Protein 2NX8 (pdb70)

Sequence (168 aa):
SFLMPYSLEEQTYFMQEALKESEKSLQKAEIPIGCVIVKDGEIIGRGHNAREESNQAIMHAEMMAINEANAHEGNWRLLDTTLFVTIEPCVMCSGAIGLARIPHVIYGASNQKFGGVDSLYQILTDERLNHRVQVERGLLAADCANIMQTFFRQGRERKKIAKHLIKE

Solvent-accessible surface area: 9654 Å² total; per-residue (Å²): 159,110,122,152,75,27,51,117,127,80,20,36,112,10,0,84,13,0,25,109,8,0,86,84,0,33,146,82,47,9,66,0,20,0,0,0,0,0,55,120,35,121,38,12,0,81,0,26,10,2,130,104,102,38,136,82,85,81,19,51,0,6,33,44,0,14,86,78,0,35,79,120,56,68,56,134,108,0,98,116,2,5,0,0,0,0,9,3,1,21,67,66,0,0,22,16,0,1,124,5,93,2,52,11,0,1,3,3,15,60,29,150,161,129,0,0,2,48,43,96,121,93,22,0,66,22,155,224,98,117,12,215,12,32,24,32,129,41,22,44,33,83,73,0,50,87,19,27,128,33,24,106,110,44,22,148,85,95,154,156,106,52,140,108,122,151,142,171

Organism: Streptococcus pyogenes serotype M6 (strain ATCC BAA-946 / MGAS10394) (NCBI:txid286636)

InterPro domains:
  IPR002125 Cytidine and deoxycytidylate deaminase domain [PF00383] (6-105)
  IPR002125 Cytidine and deoxycytidylate deaminase domain [PS51747] (6-133)
  IPR016192 APOBEC/CMP deaminase, zinc-binding [PS00903] (57-94)
  IPR016193 Cytidine deaminase-like [SSF53927] (5-157)
  IPR028883 tRNA-specific adenosine deaminase [MF_00972] (12-153)

Radius of gyration: 16.29 Å; Cα contacts (8 Å, |Δi|>4): 365; chains: 1; bounding box: 29×33×59 Å

Nearest PDB structures (foldseek):
  2nx8-assembly1_A-2  TM=1.005E+00  e=2.203E-36  Streptococcus pyogenes serotype M6
  2b3j-assembly2_D  TM=9.837E-01  e=9.438E-21  Staphylococcus aureus subsp. aureus Mu50
  7cph-assembly1_A  TM=9.833E-01  e=8.863E-21  Bacillus subtilis subsp. subtilis str. 168
  1z3a-assembly1_B  TM=9.558E-01  e=1.093E-19  Escherichia coli
  8e2p-assembly2_D  TM=9.727E-01  e=2.692E-18  Escherichia coli

Secondary structure (DSSP, 8-state):
-----S-HHHHHHHHHHHHHHHHHHHHTTS---EEEEEETTEEEEEEE--HHHHT-TT--HHHHHHHHHHHHHTSS--TTEEEEEEE--BHHHHHHHHHTT--EEEEEE--TTTBTTTTS--GGG-TTTT---EEEE-TTHHHHHHHHHHHHHHHHHHHHHHHHHHH-

CATH classification: 3.40.140.10

B-factor: mean 34.14, std 12.66, range [11.57, 117.04]

Structure (mmCIF, N/CA/C/O backbone):
data_2NX8
#
_entry.id   2NX8
#
_cell.length_a   80.091
_cell.length_b   80.091
_cell.length_c   81.104
_cell.angle_alpha   90.00
_cell.angle_beta   90.00
_cell.angle_gamma   90.00
#
_symmetry.space_group_name_H-M   'P 42 21 2'
#
loop_
_entity.id
_entity.type
_entity.pdbx_description
1 polymer 'TRNA-specific adenosine deaminase'
2 non-polymer 'ZINC ION'
3 non-polymer 'PHOSPHATE ION'
4 water water
#
loop_
_atom_site.group_PDB
_atom_site.id
_atom_site.type_symbol
_atom_site.label_atom_id
_atom_site.label_alt_id
_atom_site.label_comp_id
_atom_site.label_asym_id
_atom_site.label_entity_id
_atom_site.label_seq_id
_atom_site.pdbx_PDB_ins_code
_atom_site.Cartn_x
_atom_site.Cartn_y
_atom_site.Cartn_z
_atom_site.occupancy
_atom_site.B_iso_or_equiv
_atom_site.auth_seq_id
_atom_site.auth_comp_id
_atom_site.auth_asym_id
_atom_site.auth_atom_id
_atom_site.pdbx_PDB_model_num
ATOM 1 N N . SER A 1 6 ? -5.097 19.668 20.312 1.00 52.26 6 SER A N 1
ATOM 2 C CA . SER A 1 6 ? -4.394 18.867 19.265 1.00 51.84 6 SER A CA 1
ATOM 3 C C . SER A 1 6 ? -4.004 19.752 18.081 1.00 50.31 6 SER A C 1
ATOM 4 O O . SER A 1 6 ? -2.830 20.069 17.892 1.00 50.45 6 SER A O 1
ATOM 7 N N . PHE A 1 7 ? -4.996 20.149 17.289 1.00 47.96 7 PHE A N 1
ATOM 8 C CA . PHE A 1 7 ? -4.760 20.999 16.125 1.00 45.94 7 PHE A CA 1
ATOM 9 C C . PHE A 1 7 ? -4.309 22.384 16.585 1.00 43.40 7 PHE A C 1
ATOM 10 O O . PHE A 1 7 ? -5.025 23.058 17.317 1.00 43.41 7 PHE A O 1
ATOM 18 N N . LEU A 1 8 ? -3.128 22.812 16.153 1.00 42.40 8 LEU A N 1
ATOM 19 C CA . LEU A 1 8 ? -2.614 24.117 16.555 1.00 42.32 8 LEU A CA 1
ATOM 20 C C . LEU A 1 8 ? -2.914 25.228 15.554 1.00 41.43 8 LEU A C 1
ATOM 21 O O . LEU A 1 8 ? -3.047 24.986 14.356 1.00 40.64 8 LEU A O 1
ATOM 26 N N . MET A 1 9 ? -3.023 26.451 16.066 1.00 40.51 9 MET A N 1
ATOM 27 C CA . MET A 1 9 ? -3.311 27.621 15.244 1.00 38.47 9 MET A CA 1
ATOM 28 C C . MET A 1 9 ? -2.495 28.814 15.727 1.00 35.96 9 MET A C 1
ATOM 29 O O . MET A 1 9 ? -3.026 29.751 16.317 1.00 36.20 9 MET A O 1
ATOM 34 N N . PRO A 1 10 ? -1.178 28.788 15.484 1.00 33.86 10 PRO A N 1
ATOM 35 C CA . PRO A 1 10 ? -0.308 29.887 15.909 1.00 31.83 10 PRO A CA 1
ATOM 36 C C . PRO A 1 10 ? -0.569 31.190 15.156 1.00 30.91 10 PRO A C 1
ATOM 37 O O . PRO A 1 10 ? -0.224 32.269 15.638 1.00 31.76 10 PRO A O 1
ATOM 41 N N . TYR A 1 11 ? -1.190 31.091 13.983 1.00 29.46 11 TYR A N 1
ATOM 42 C CA . TYR A 1 11 ? -1.446 32.275 13.169 1.00 26.89 11 TYR A CA 1
ATOM 43 C C . TYR A 1 11 ? -2.870 32.385 12.638 1.00 26.84 11 TYR A C 1
ATOM 44 O O . TYR A 1 11 ? -3.511 31.386 12.319 1.00 26.06 11 TYR A O 1
ATOM 53 N N . SER A 1 12 ? -3.361 33.615 12.546 1.00 26.06 12 SER A N 1
ATOM 54 C CA . SER A 1 12 ? -4.698 33.849 12.018 1.00 27.29 12 SER A CA 1
ATOM 55 C C . SER A 1 12 ? -4.655 33.575 10.515 1.00 27.53 12 SER A C 1
ATOM 56 O O . SER A 1 12 ? -3.582 33.350 9.942 1.00 27.15 12 SER A O 1
ATOM 59 N N . LEU A 1 13 ? -5.823 33.595 9.885 1.00 28.34 13 LEU A N 1
ATOM 60 C CA . LEU A 1 13 ? -5.922 33.373 8.452 1.00 27.87 13 LEU A CA 1
ATOM 61 C C . LEU A 1 13 ? -5.242 34.527 7.703 1.00 27.63 13 LEU A C 1
ATOM 62 O O . LEU A 1 13 ? -4.662 34.325 6.632 1.00 27.84 13 LEU A O 1
ATOM 67 N N . GLU A 1 14 ? -5.306 35.732 8.267 1.00 26.19 14 GLU A N 1
ATOM 68 C CA . GLU A 1 14 ? -4.678 36.893 7.641 1.00 26.72 14 GLU A CA 1
ATOM 69 C C . GLU A 1 14 ? -3.161 36.767 7.710 1.00 26.70 14 GLU A C 1
ATOM 70 O O . GLU A 1 14 ? -2.451 37.121 6.774 1.00 25.70 14 GLU A O 1
ATOM 76 N N . GLU A 1 15 ? -2.665 36.291 8.843 1.00 26.80 15 GLU A N 1
ATOM 77 C CA . GLU A 1 15 ? -1.236 36.110 9.008 1.00 26.39 15 GLU A CA 1
ATOM 78 C C . GLU A 1 15 ? -0.771 35.023 8.039 1.00 25.37 15 GLU A C 1
ATOM 79 O O . GLU A 1 15 ? 0.245 35.181 7.360 1.00 24.72 15 GLU A O 1
ATOM 85 N N . GLN A 1 16 ? -1.527 33.931 7.961 1.00 25.30 16 GLN A N 1
ATOM 86 C CA . GLN A 1 16 ? -1.179 32.842 7.055 1.00 25.64 16 GLN A CA 1
ATOM 87 C C . GLN A 1 16 ? -1.169 33.348 5.618 1.00 25.35 16 GLN A C 1
ATOM 88 O O . GLN A 1 16 ? -0.271 33.032 4.845 1.00 24.00 16 GLN A O 1
ATOM 94 N N . THR A 1 17 ? -2.176 34.142 5.269 1.00 24.99 17 THR A N 1
ATOM 95 C CA . THR A 1 17 ? -2.272 34.690 3.927 1.00 22.43 17 THR A CA 1
ATOM 96 C C . THR A 1 17 ? -1.046 35.543 3.628 1.00 22.87 17 THR A C 1
ATOM 97 O O . THR A 1 17 ? -0.487 35.471 2.534 1.00 24.98 17 THR A O 1
ATOM 101 N N . TYR A 1 18 ? -0.622 36.346 4.599 1.00 21.05 18 TYR A N 1
ATOM 102 C CA . TYR A 1 18 ? 0.552 37.190 4.409 1.00 21.83 18 TYR A CA 1
ATOM 103 C C . TYR A 1 18 ? 1.773 36.340 4.050 1.00 23.47 18 TYR A C 1
ATOM 104 O O . TYR A 1 18 ? 2.495 36.639 3.097 1.00 23.06 18 TYR A O 1
ATOM 113 N N . PHE A 1 19 ? 1.993 35.281 4.827 1.00 23.93 19 PHE A N 1
ATOM 114 C CA . PHE A 1 19 ? 3.130 34.390 4.626 1.00 22.63 19 PHE A CA 1
ATOM 115 C C . PHE A 1 19 ? 3.085 33.636 3.296 1.00 22.37 19 PHE A C 1
ATOM 116 O O . PHE A 1 19 ? 4.109 33.477 2.643 1.00 24.07 19 PHE A O 1
ATOM 124 N N . MET A 1 20 ? 1.908 33.168 2.891 1.00 22.82 20 MET A N 1
ATOM 125 C CA . MET A 1 20 ? 1.803 32.467 1.616 1.00 22.06 20 MET A CA 1
ATOM 126 C C . MET A 1 20 ? 2.048 33.453 0.469 1.00 23.58 20 MET A C 1
ATOM 127 O O . MET A 1 20 ? 2.640 33.098 -0.554 1.00 22.94 20 MET A O 1
ATOM 132 N N . GLN A 1 21 ? 1.597 34.693 0.637 1.00 22.94 21 GLN A N 1
ATOM 133 C CA . GLN A 1 21 ? 1.819 35.696 -0.395 1.00 24.20 21 GLN A CA 1
ATOM 134 C C . GLN A 1 21 ? 3.315 35.981 -0.472 1.00 22.98 21 GLN A C 1
ATOM 135 O O . GLN A 1 21 ? 3.839 36.287 -1.539 1.00 23.53 21 GLN A O 1
ATOM 141 N N . GLU A 1 22 ? 3.998 35.884 0.664 1.00 22.78 22 GLU A N 1
ATOM 142 C CA . GLU A 1 22 ? 5.443 36.085 0.683 1.00 24.38 22 GLU A CA 1
ATOM 143 C C . GLU A 1 22 ? 6.087 34.932 -0.089 1.00 23.17 22 GLU A C 1
ATOM 144 O O . GLU A 1 22 ? 7.087 35.123 -0.774 1.00 25.17 22 GLU A O 1
ATOM 150 N N . ALA A 1 23 ? 5.508 33.738 0.020 1.00 22.23 23 ALA A N 1
ATOM 151 C CA . ALA A 1 23 ? 6.035 32.567 -0.685 1.00 21.74 23 ALA A CA 1
ATOM 152 C C . ALA A 1 23 ? 5.740 32.709 -2.176 1.00 23.12 23 ALA A C 1
ATOM 153 O O . ALA A 1 23 ? 6.493 32.214 -3.021 1.00 21.37 23 ALA A O 1
ATOM 155 N N . LEU A 1 24 ? 4.637 33.386 -2.498 1.00 22.09 24 LEU A N 1
ATOM 156 C CA . LEU A 1 24 ? 4.278 33.607 -3.894 1.00 21.38 24 LEU A CA 1
ATOM 157 C C . LEU A 1 24 ? 5.263 34.599 -4.491 1.00 20.68 24 LEU A C 1
ATOM 158 O O . LEU A 1 24 ? 5.601 34.518 -5.674 1.00 21.49 24 LEU A O 1
ATOM 163 N N . LYS A 1 25 ? 5.736 35.532 -3.670 1.00 21.36 25 LYS A N 1
ATOM 164 C CA . LYS A 1 25 ? 6.721 36.500 -4.148 1.00 22.91 25 LYS A CA 1
ATOM 165 C C . LYS A 1 25 ? 8.027 35.753 -4.439 1.00 24.81 25 LYS A C 1
ATOM 166 O O . LYS A 1 25 ? 8.790 36.141 -5.325 1.00 26.97 25 LYS A O 1
ATOM 172 N N . GLU A 1 26 ? 8.293 34.687 -3.688 1.00 24.17 26 GLU A N 1
ATOM 173 C CA . GLU A 1 26 ? 9.499 33.900 -3.930 1.00 25.36 26 GLU A CA 1
ATOM 174 C C . GLU A 1 26 ? 9.277 33.162 -5.239 1.00 25.85 26 GLU A C 1
ATOM 175 O O . GLU A 1 26 ? 10.184 33.008 -6.049 1.00 28.08 26 GLU A O 1
ATOM 181 N N . SER A 1 27 ? 8.041 32.725 -5.431 1.00 26.99 27 SER A N 1
ATOM 182 C CA . SER A 1 27 ? 7.625 32.002 -6.618 1.00 28.53 27 SER A CA 1
ATOM 183 C C . SER A 1 27 ? 7.845 32.857 -7.867 1.00 30.11 27 SER A C 1
ATOM 184 O O . SER A 1 27 ? 8.207 32.343 -8.930 1.00 29.75 27 SER A O 1
ATOM 187 N N . GLU A 1 28 ? 7.633 34.165 -7.732 1.00 32.48 28 GLU A N 1
ATOM 188 C CA . GLU A 1 28 ? 7.814 35.089 -8.848 1.00 33.32 28 GLU A CA 1
ATOM 189 C C . GLU A 1 28 ? 9.280 35.174 -9.268 1.00 33.48 28 GLU A C 1
ATOM 190 O O . GLU A 1 28 ? 9.580 35.421 -10.436 1.00 33.54 28 GLU A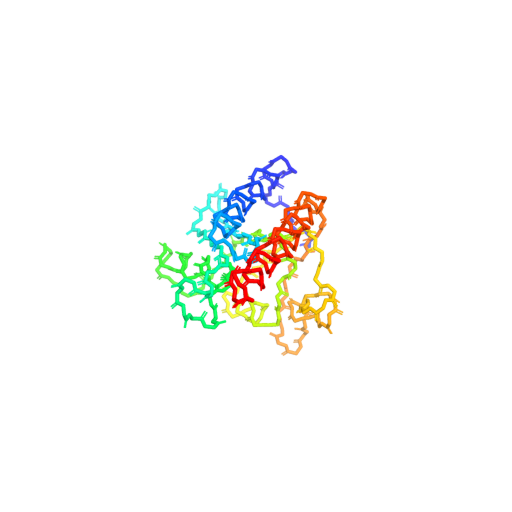 O 1
ATOM 196 N N . LYS A 1 29 ? 10.192 34.979 -8.317 1.00 33.93 29 LYS A N 1
ATOM 197 C CA . LYS A 1 29 ? 11.622 35.030 -8.622 1.00 33.81 29 LYS A CA 1
ATOM 198 C C . LYS A 1 29 ? 11.977 33.906 -9.590 1.00 32.98 29 LYS A C 1
ATOM 199 O O . LYS A 1 29 ? 12.705 34.117 -10.553 1.00 31.49 29 LYS A O 1
ATOM 205 N N . SER A 1 30 ? 11.460 32.710 -9.326 1.00 32.74 30 SER A N 1
ATOM 206 C CA . SER A 1 30 ? 11.717 31.563 -10.190 1.00 33.29 30 SER A CA 1
ATOM 207 C C . SER A 1 30 ? 11.127 31.803 -11.582 1.00 34.10 30 SER A C 1
ATOM 208 O O . SER A 1 30 ? 11.786 31.557 -12.597 1.00 35.00 30 SER A O 1
ATOM 211 N N . LEU A 1 31 ? 9.883 32.276 -11.625 1.00 33.96 31 LEU A N 1
ATOM 212 C CA . LEU A 1 31 ? 9.211 32.550 -12.893 1.00 33.34 31 LEU A CA 1
ATOM 213 C C . LEU A 1 31 ? 10.071 33.459 -13.765 1.00 33.43 31 LEU A C 1
ATOM 214 O O . LEU A 1 31 ? 10.327 33.161 -14.930 1.00 32.68 31 LEU A O 1
ATOM 219 N N . GLN A 1 32 ? 10.511 34.568 -13.182 1.00 35.17 32 GLN A N 1
ATOM 220 C CA . GLN A 1 32 ? 11.332 35.544 -13.882 1.00 38.55 32 GLN A CA 1
ATOM 221 C C . GLN A 1 32 ? 12.610 34.928 -14.431 1.00 41.03 32 GLN A C 1
ATOM 222 O O . GLN A 1 32 ? 13.159 35.408 -15.425 1.00 40.96 32 GLN A O 1
ATOM 228 N N . LYS A 1 33 ? 13.081 33.863 -13.785 1.00 41.36 33 LYS A N 1
ATOM 229 C CA . LYS A 1 33 ? 14.299 33.187 -14.216 1.00 41.72 33 LYS A CA 1
ATOM 230 C C . LYS A 1 33 ? 13.991 31.949 -15.045 1.00 40.66 33 LYS A C 1
ATOM 231 O O . LYS A 1 33 ? 14.848 31.089 -15.241 1.00 40.67 33 LYS A O 1
ATOM 237 N N . ALA A 1 34 ? 12.757 31.871 -15.527 1.00 39.48 34 ALA A N 1
ATOM 238 C CA . ALA A 1 34 ? 12.311 30.762 -16.359 1.00 38.71 34 ALA A CA 1
ATOM 239 C C . ALA A 1 34 ? 12.399 29.401 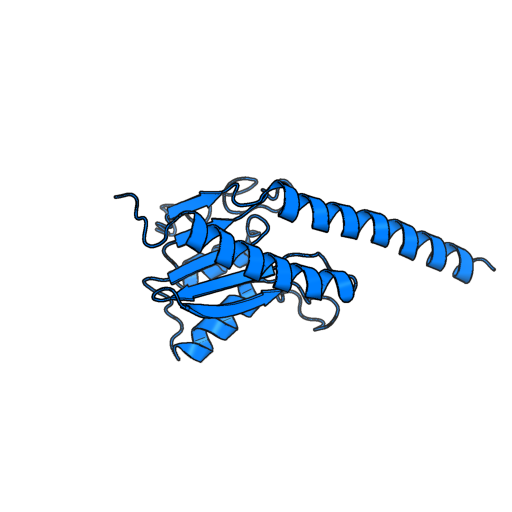-15.674 1.00 37.80 34 ALA A C 1
ATOM 240 O O . ALA A 1 34 ? 12.792 28.413 -16.292 1.00 38.33 34 ALA A O 1
ATOM 242 N N . GLU A 1 35 ? 12.027 29.351 -14.400 1.00 37.46 35 GLU A N 1
ATOM 243 C CA . GLU A 1 35 ? 12.047 28.101 -13.647 1.00 34.71 35 GLU A CA 1
ATOM 244 C C . GLU A 1 35 ? 10.700 27.848 -12.994 1.00 32.48 35 GLU A C 1
ATOM 245 O O . GLU A 1 35 ? 9.900 28.771 -12.842 1.00 30.63 35 GLU A O 1
ATOM 251 N N . ILE A 1 36 ? 10.442 26.595 -12.633 1.00 31.56 36 ILE A N 1
ATOM 252 C CA . ILE A 1 36 ? 9.179 26.226 -12.002 1.00 31.15 36 ILE A CA 1
ATOM 253 C C . ILE A 1 36 ? 8.908 27.253 -10.906 1.00 29.33 36 ILE A C 1
ATOM 254 O O . ILE A 1 36 ? 9.679 27.375 -9.958 1.00 28.46 36 ILE A O 1
ATOM 259 N N . PRO A 1 37 ? 7.812 28.019 -11.038 1.00 26.88 37 PRO A N 1
ATOM 260 C CA . PRO A 1 37 ? 7.451 29.044 -10.061 1.00 25.89 37 PRO A CA 1
ATOM 261 C C . PRO A 1 37 ? 6.851 28.518 -8.756 1.00 25.79 37 PRO A C 1
ATOM 262 O O . PRO A 1 37 ? 5.628 28.517 -8.572 1.00 25.23 37 PRO A O 1
ATOM 266 N N . ILE A 1 38 ? 7.727 28.070 -7.861 1.00 23.21 38 ILE A N 1
ATOM 267 C CA . ILE A 1 38 ? 7.331 27.569 -6.549 1.00 22.09 38 ILE A CA 1
ATOM 268 C C . ILE A 1 38 ? 8.148 28.337 -5.517 1.00 21.52 38 ILE A C 1
ATOM 269 O O . ILE A 1 38 ? 9.359 28.489 -5.666 1.00 22.62 38 ILE A O 1
ATOM 274 N N . GLY A 1 39 ? 7.478 28.840 -4.483 1.00 20.20 39 GLY A N 1
ATOM 275 C CA . GLY A 1 39 ? 8.166 29.595 -3.454 1.00 18.17 39 GLY A CA 1
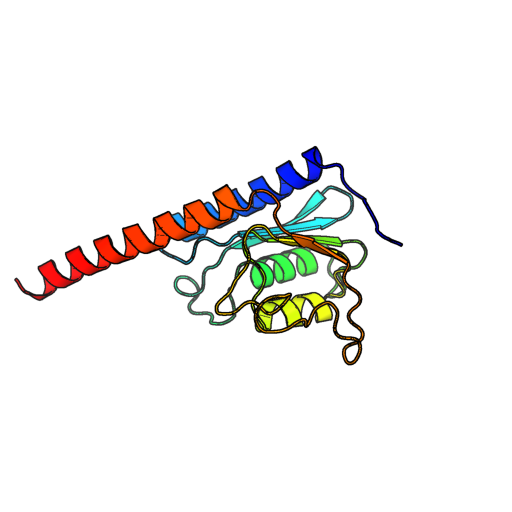ATOM 276 C C . GLY A 1 39 ? 7.904 29.019 -2.077 1.00 17.44 39 GLY A C 1
ATOM 277 O O . GLY A 1 39 ? 6.946 28.265 -1.881 1.00 17.30 39 GLY A O 1
ATOM 278 N N . CYS A 1 40 ? 8.745 29.383 -1.115 1.00 15.84 40 CYS A N 1
ATOM 279 C CA . CYS A 1 40 ? 8.590 28.867 0.238 1.00 16.64 40 CYS A CA 1
ATOM 280 C C . CYS A 1 40 ? 9.094 29.821 1.302 1.00 18.13 40 CYS A C 1
ATOM 281 O O . CYS A 1 40 ? 10.084 30.532 1.100 1.00 17.33 40 CYS A O 1
ATOM 284 N N . VAL A 1 41 ? 8.393 29.867 2.429 1.00 16.75 41 VAL A N 1
ATOM 285 C CA . VAL A 1 41 ? 8.868 30.677 3.540 1.00 18.83 41 VAL A CA 1
ATOM 286 C C . VAL A 1 41 ? 8.686 29.868 4.810 1.00 19.00 41 VAL A C 1
ATOM 287 O O . VAL A 1 41 ? 7.701 29.129 4.964 1.00 19.43 41 VAL A O 1
ATOM 291 N N . ILE A 1 42 ? 9.666 29.980 5.698 1.00 19.85 42 ILE A N 1
ATOM 292 C CA . ILE A 1 42 ? 9.629 29.279 6.973 1.00 21.21 42 ILE A CA 1
ATOM 293 C C . ILE A 1 42 ? 9.497 30.334 8.063 1.00 19.84 42 ILE A C 1
ATOM 294 O O . ILE A 1 42 ? 10.283 31.281 8.129 1.00 20.58 42 ILE A O 1
ATOM 299 N N . VAL A 1 43 ? 8.501 30.157 8.919 1.00 21.93 43 VAL A N 1
ATOM 300 C CA . VAL A 1 43 ? 8.215 31.126 9.969 1.00 22.15 43 VAL A CA 1
ATOM 301 C C . VAL A 1 43 ? 8.434 30.630 11.390 1.00 24.51 43 VAL A C 1
ATOM 302 O O . VAL A 1 43 ? 8.089 29.501 11.729 1.00 25.72 43 VAL A O 1
ATOM 306 N N . LYS A 1 44 ? 9.014 31.497 12.215 1.00 26.77 44 LYS A N 1
ATOM 307 C CA . LYS A 1 44 ? 9.248 31.195 13.618 1.00 27.70 44 LYS A CA 1
ATOM 308 C C . LYS A 1 44 ? 8.820 32.390 14.451 1.00 27.81 44 LYS A C 1
ATOM 309 O O . LYS A 1 44 ? 9.295 33.505 14.239 1.00 27.81 44 LYS A O 1
ATOM 315 N N . ASP A 1 45 ? 7.929 32.146 15.403 1.00 29.01 45 ASP A N 1
ATOM 316 C CA . ASP A 1 45 ? 7.418 33.196 16.276 1.00 32.79 45 ASP A CA 1
ATOM 317 C C . ASP A 1 45 ? 6.865 34.360 15.461 1.00 31.79 45 ASP A C 1
ATOM 318 O O . ASP A 1 45 ? 7.139 35.518 15.765 1.00 31.64 45 ASP A O 1
ATOM 323 N N . GLY A 1 46 ? 6.104 34.049 14.416 1.00 31.36 46 GLY A N 1
ATOM 324 C CA . GLY A 1 46 ? 5.523 35.097 13.597 1.00 30.63 46 GLY A CA 1
ATOM 325 C C . GLY A 1 46 ? 6.495 35.837 12.701 1.00 30.17 46 GLY A C 1
ATOM 326 O O . GLY A 1 46 ? 6.136 36.849 12.099 1.00 30.34 46 GLY A O 1
ATOM 327 N N . GLU A 1 47 ? 7.725 35.346 12.609 1.00 29.32 47 GLU A N 1
ATOM 328 C CA . GLU A 1 47 ? 8.724 35.977 11.757 1.00 30.09 47 GLU A CA 1
ATOM 329 C C . GLU A 1 47 ? 9.332 34.990 10.766 1.00 30.30 47 GLU A C 1
ATOM 330 O O . GLU A 1 47 ? 9.673 33.856 11.119 1.00 29.21 47 GLU A O 1
ATOM 336 N N . ILE A 1 48 ? 9.459 35.426 9.519 1.00 28.49 48 ILE A N 1
ATOM 337 C CA . ILE A 1 48 ? 10.053 34.590 8.491 1.00 27.81 48 ILE A CA 1
ATOM 338 C C . ILE A 1 48 ? 11.555 34.492 8.775 1.00 26.82 48 ILE A C 1
ATOM 339 O O . ILE A 1 48 ? 12.240 35.507 8.899 1.00 25.87 48 ILE A O 1
ATOM 344 N N . ILE A 1 49 ? 12.056 33.265 8.887 1.00 26.96 49 ILE A N 1
ATOM 345 C CA . ILE A 1 49 ? 13.473 33.034 9.159 1.00 24.42 49 ILE A CA 1
ATOM 346 C C . ILE A 1 49 ? 14.163 32.361 7.979 1.00 24.34 49 ILE A C 1
ATOM 347 O O . ILE A 1 49 ? 15.381 32.176 7.980 1.00 23.55 49 ILE A O 1
ATOM 352 N N . GLY A 1 50 ? 13.377 32.004 6.967 1.00 24.73 50 GLY A N 1
ATOM 353 C CA . GLY A 1 50 ? 13.929 31.365 5.790 1.00 22.19 50 GLY A CA 1
ATOM 354 C C . GLY A 1 50 ? 13.052 31.537 4.568 1.00 23.27 50 GLY A C 1
ATOM 355 O O . GLY A 1 50 ? 11.829 31.412 4.647 1.00 24.21 50 GLY A O 1
ATOM 356 N N . ARG A 1 51 ? 13.681 31.825 3.433 1.00 23.19 51 ARG A N 1
ATOM 357 C CA . ARG A 1 51 ? 12.969 32.009 2.171 1.00 23.27 51 ARG A CA 1
ATOM 358 C C . ARG A 1 51 ? 13.624 31.155 1.095 1.00 22.12 51 ARG A C 1
ATOM 359 O O . ARG A 1 51 ? 14.826 30.916 1.128 1.00 22.44 51 ARG A O 1
ATOM 367 N N . GLY A 1 52 ? 12.829 30.706 0.135 1.00 22.70 52 GLY A N 1
ATOM 368 C CA . GLY A 1 52 ? 13.369 29.909 -0.942 1.00 23.65 52 GLY A CA 1
ATOM 369 C C . GLY A 1 52 ? 12.465 29.875 -2.156 1.00 24.22 52 GLY A C 1
ATOM 370 O O . GLY A 1 52 ? 11.264 30.135 -2.064 1.00 25.40 52 GLY A O 1
ATOM 371 N N . HIS A 1 53 ? 13.060 29.566 -3.300 1.00 23.99 53 HIS A N 1
ATOM 372 C CA . HIS A 1 53 ? 12.342 29.448 -4.559 1.00 24.51 53 HIS A CA 1
ATOM 373 C C . HIS A 1 53 ? 13.116 28.432 -5.391 1.00 23.76 53 HIS A C 1
ATOM 374 O O . HIS A 1 53 ? 14.299 28.219 -5.152 1.00 23.81 53 HIS A O 1
ATOM 381 N N . ASN A 1 54 ? 12.456 27.788 -6.346 1.00 24.47 54 ASN A N 1
ATOM 382 C CA . ASN A 1 54 ? 13.140 26.812 -7.182 1.00 27.23 54 ASN A CA 1
ATOM 383 C C . ASN A 1 54 ? 14.209 27.504 -8.022 1.00 27.71 54 ASN A C 1
ATOM 384 O O . ASN A 1 54 ? 13.938 28.528 -8.661 1.00 28.75 54 ASN A O 1
ATOM 389 N N . ALA A 1 55 ? 15.419 26.948 -8.017 1.00 26.71 55 ALA A N 1
ATOM 390 C CA . ALA A 1 55 ? 16.534 27.513 -8.773 1.00 27.24 55 ALA A CA 1
ATOM 391 C C . ALA A 1 55 ? 17.495 26.436 -9.268 1.00 28.79 55 ALA A C 1
ATOM 392 O O . ALA A 1 55 ? 18.706 26.638 -9.288 1.00 28.78 55 ALA A O 1
ATOM 394 N N . ARG A 1 56 ? 16.937 25.301 -9.668 1.00 30.45 56 ARG A N 1
ATOM 395 C CA . ARG A 1 56 ? 17.700 24.165 -10.175 1.00 33.92 56 ARG A CA 1
ATOM 396 C C . ARG A 1 56 ? 18.583 24.528 -11.369 1.00 34.85 56 ARG A C 1
ATOM 397 O O . ARG A 1 56 ? 19.782 24.239 -11.376 1.00 34.44 56 ARG A O 1
ATOM 405 N N . GLU A 1 57 ? 17.988 25.153 -12.382 1.00 34.44 57 GLU A N 1
ATOM 406 C CA . GLU A 1 57 ? 18.731 25.527 -13.579 1.00 35.38 57 GLU A CA 1
ATOM 407 C C . GLU A 1 57 ? 19.804 26.564 -13.306 1.00 35.17 57 GLU A C 1
ATOM 408 O O . GLU A 1 57 ? 20.930 26.442 -13.782 1.00 35.04 57 GLU A O 1
ATOM 414 N N . GLU A 1 58 ? 19.463 27.587 -12.536 1.00 35.02 58 GLU A N 1
ATOM 415 C CA . GLU A 1 58 ? 20.429 28.631 -12.228 1.00 35.04 58 GLU A CA 1
ATOM 416 C C . GLU A 1 58 ? 21.590 28.127 -11.373 1.00 33.07 58 GLU A C 1
ATOM 417 O O . GLU A 1 58 ? 22.743 28.475 -11.618 1.00 32.28 58 GLU A O 1
ATOM 423 N N . SER A 1 59 ? 21.279 27.310 -10.371 1.00 31.73 59 SER A N 1
ATOM 424 C CA . SER A 1 59 ? 22.300 26.802 -9.461 1.00 31.04 59 SER A CA 1
ATOM 425 C C . SER A 1 59 ? 22.976 25.528 -9.936 1.00 30.90 59 SER A C 1
ATOM 426 O O . SER A 1 59 ? 24.025 25.153 -9.415 1.00 32.62 59 SER A O 1
ATOM 429 N N . ASN A 1 60 ? 22.379 24.865 -10.919 1.00 31.29 60 ASN A N 1
ATOM 430 C CA . ASN A 1 60 ? 22.919 23.612 -11.432 1.00 32.57 60 ASN A CA 1
ATOM 431 C C . ASN A 1 60 ? 22.893 22.560 -10.323 1.00 32.30 60 ASN A C 1
ATOM 432 O O . ASN A 1 60 ? 23.618 21.568 -10.384 1.00 32.80 60 ASN A O 1
ATOM 437 N N . GLN A 1 61 ? 22.051 22.793 -9.317 1.00 30.56 61 GLN A N 1
ATOM 438 C CA . GLN A 1 61 ? 21.888 21.888 -8.179 1.00 27.84 61 GLN A CA 1
ATOM 439 C C . GLN A 1 61 ? 20.535 21.182 -8.250 1.00 27.80 61 GLN A C 1
ATOM 440 O O . GLN A 1 61 ? 19.485 21.827 -8.265 1.00 26.11 61 GLN A O 1
ATOM 446 N N . ALA A 1 62 ? 20.569 19.853 -8.282 1.00 26.29 62 ALA A N 1
ATOM 447 C CA . ALA A 1 62 ? 19.358 19.042 -8.368 1.00 25.97 62 ALA A CA 1
ATOM 448 C C . ALA A 1 62 ? 18.432 19.130 -7.156 1.00 26.60 62 ALA A C 1
ATOM 449 O O . ALA A 1 62 ? 17.235 18.876 -7.275 1.00 28.40 62 ALA A O 1
ATOM 451 N N . ILE A 1 63 ? 18.976 19.483 -5.996 1.00 24.93 63 ILE A N 1
ATOM 452 C CA . ILE A 1 63 ? 18.175 19.569 -4.770 1.00 24.99 63 ILE A CA 1
ATOM 453 C C . ILE A 1 63 ? 17.661 20.974 -4.493 1.00 25.06 63 ILE A C 1
ATOM 454 O O . ILE A 1 63 ? 16.982 21.192 -3.488 1.00 24.41 63 ILE A O 1
ATOM 459 N N . MET A 1 64 ? 17.974 21.915 -5.380 1.00 24.39 64 MET A N 1
ATOM 460 C CA . MET A 1 64 ? 17.593 23.303 -5.165 1.00 26.05 64 MET A CA 1
ATOM 461 C C . MET A 1 64 ? 16.133 23.680 -5.383 1.00 25.14 64 MET A C 1
ATOM 462 O O . MET A 1 64 ? 15.812 24.554 -6.202 1.00 23.77 64 MET A O 1
ATOM 467 N N . HIS A 1 65 ? 15.251 23.009 -4.648 1.00 22.58 65 HIS A N 1
ATOM 468 C CA . HIS A 1 65 ? 13.831 23.314 -4.699 1.00 20.80 65 HIS A CA 1
ATOM 469 C C . HIS A 1 65 ? 13.614 24.396 -3.659 1.00 20.35 65 HIS A C 1
ATOM 470 O O . HIS A 1 65 ? 14.465 24.602 -2.788 1.00 20.53 65 HIS A O 1
ATOM 477 N N . ALA A 1 66 ? 12.479 25.087 -3.746 1.00 20.58 66 ALA A N 1
ATOM 478 C CA . ALA A 1 66 ? 12.161 26.164 -2.814 1.00 19.52 66 ALA A CA 1
ATOM 479 C C . ALA A 1 66 ? 12.281 25.766 -1.340 1.00 18.17 66 ALA A C 1
ATOM 480 O O . ALA A 1 66 ? 12.904 26.477 -0.556 1.00 18.67 66 ALA A O 1
ATOM 482 N N . GLU A 1 67 ? 11.680 24.640 -0.967 1.00 17.67 67 GLU A N 1
ATOM 483 C CA . GLU A 1 67 ? 11.713 24.185 0.424 1.00 20.14 67 GLU A CA 1
ATOM 484 C C . GLU A 1 67 ? 13.121 23.943 0.955 1.00 20.70 67 GLU A C 1
ATOM 485 O O . GLU A 1 67 ? 13.417 24.268 2.108 1.00 20.82 67 GLU A O 1
ATOM 491 N N . MET A 1 68 ? 13.981 23.366 0.114 1.00 20.82 68 MET A N 1
ATOM 492 C CA . MET A 1 68 ? 15.365 23.069 0.493 1.00 21.52 68 MET A CA 1
ATOM 493 C C . MET A 1 68 ? 16.138 24.356 0.745 1.00 21.86 68 MET A C 1
ATOM 494 O O . MET A 1 68 ? 16.907 24.455 1.704 1.00 22.99 68 MET A O 1
ATOM 499 N N . MET A 1 69 ? 15.926 25.343 -0.120 1.00 23.76 69 MET A N 1
ATOM 500 C CA . MET A 1 69 ? 16.596 26.635 0.018 1.00 23.83 69 MET A CA 1
ATOM 501 C C . MET A 1 69 ? 16.128 27.327 1.302 1.00 23.72 69 MET A C 1
ATOM 502 O O . MET A 1 69 ? 16.924 27.915 2.039 1.00 22.53 69 MET A O 1
ATOM 507 N N . ALA A 1 70 ? 14.828 27.245 1.569 1.00 23.05 70 ALA A N 1
ATOM 508 C CA . ALA A 1 70 ? 14.250 27.866 2.763 1.00 21.45 70 ALA A CA 1
ATOM 509 C C . ALA A 1 70 ? 14.761 27.192 4.030 1.00 20.97 70 ALA A C 1
ATOM 510 O O . ALA A 1 70 ? 15.062 27.855 5.025 1.00 20.21 70 ALA A O 1
ATOM 512 N N . ILE A 1 71 ? 14.851 25.868 3.995 1.00 22.50 71 ILE A N 1
ATOM 513 C CA . ILE A 1 71 ? 15.335 25.127 5.153 1.00 22.87 71 ILE A CA 1
ATOM 514 C C . ILE A 1 71 ? 16.779 25.496 5.464 1.00 24.01 71 ILE A C 1
ATOM 515 O O . ILE A 1 71 ? 17.123 25.732 6.624 1.00 26.17 71 ILE A O 1
ATOM 520 N N . ASN A 1 72 ? 17.619 25.574 4.437 1.00 25.65 72 ASN A N 1
ATOM 521 C CA . ASN A 1 72 ? 19.012 25.955 4.649 1.00 26.48 72 ASN A CA 1
ATOM 522 C C . ASN A 1 72 ? 19.070 27.338 5.282 1.00 27.26 72 ASN A C 1
ATOM 523 O O . ASN A 1 72 ? 19.841 27.579 6.213 1.00 27.40 72 ASN A O 1
ATOM 528 N N . GLU A 1 73 ? 18.248 28.250 4.779 1.00 26.68 73 GLU A N 1
ATOM 529 C CA . GLU A 1 73 ? 18.236 29.603 5.312 1.00 27.19 73 GLU A CA 1
ATOM 530 C C . GLU A 1 73 ? 17.753 29.618 6.765 1.00 25.59 73 GLU A C 1
ATOM 531 O O . GLU A 1 73 ? 18.342 30.281 7.617 1.00 25.08 73 GLU A O 1
ATOM 537 N N . ALA A 1 74 ? 16.693 28.872 7.052 1.00 24.12 74 ALA A N 1
ATOM 538 C CA . ALA A 1 74 ? 16.159 28.807 8.406 1.00 23.96 74 ALA A CA 1
ATOM 539 C C . ALA A 1 74 ? 17.176 28.192 9.372 1.00 24.89 74 ALA A C 1
ATOM 540 O O . ALA A 1 74 ? 17.311 28.642 10.512 1.00 23.61 74 ALA A O 1
ATOM 542 N N . ASN A 1 75 ? 17.886 27.157 8.926 1.00 26.00 75 ASN A N 1
ATOM 543 C CA . ASN A 1 75 ? 18.886 26.526 9.785 1.00 25.72 75 ASN A CA 1
ATOM 544 C C . ASN A 1 75 ? 19.993 27.525 10.086 1.00 25.76 75 ASN A C 1
ATOM 545 O O . ASN A 1 75 ? 20.444 27.643 11.222 1.00 29.09 75 ASN A O 1
ATOM 550 N N . ALA A 1 76 ? 20.438 28.237 9.060 1.00 25.81 76 ALA A N 1
ATOM 551 C CA . ALA A 1 76 ? 21.493 29.219 9.235 1.00 27.57 76 ALA A CA 1
ATOM 552 C C . ALA A 1 76 ? 21.040 30.280 10.240 1.00 30.02 76 ALA A C 1
ATOM 553 O O . ALA A 1 76 ? 21.756 30.600 11.185 1.00 30.85 76 ALA A O 1
ATOM 555 N N . HIS A 1 77 ? 19.838 30.812 10.039 1.00 31.69 77 HIS A N 1
ATOM 556 C CA . HIS A 1 77 ? 19.298 31.833 10.929 1.00 32.14 77 HIS A CA 1
ATOM 557 C C . HIS A 1 77 ? 19.324 31.375 12.382 1.00 32.61 77 HIS A C 1
ATOM 558 O O . HIS A 1 77 ? 19.793 32.095 13.263 1.00 34.70 77 HIS A O 1
ATOM 565 N N . GLU A 1 78 ? 18.814 30.172 12.624 1.00 32.51 78 GLU A N 1
ATOM 566 C CA . GLU A 1 78 ? 18.754 29.601 13.966 1.00 32.14 78 GLU A CA 1
ATOM 567 C C . GLU A 1 78 ? 20.068 28.968 14.413 1.00 31.90 78 GLU A C 1
ATOM 568 O O . GLU A 1 78 ? 20.244 28.675 15.593 1.00 30.62 78 GLU A O 1
ATOM 574 N N . GLY A 1 79 ? 20.982 28.753 13.471 1.00 32.06 79 GLY A N 1
ATOM 575 C CA . GLY A 1 79 ? 22.246 28.122 13.810 1.00 32.78 79 GLY A CA 1
ATOM 576 C C . GLY A 1 79 ? 21.957 26.776 14.450 1.00 33.08 79 GLY A C 1
ATOM 577 O O . GLY A 1 79 ? 22.572 26.397 15.443 1.00 33.62 79 GLY A O 1
ATOM 578 N N . ASN A 1 80 ? 21.011 26.049 13.868 1.00 33.41 80 ASN A N 1
ATOM 579 C CA . ASN A 1 80 ? 20.604 24.752 14.394 1.00 33.64 80 ASN A CA 1
ATOM 580 C C . ASN A 1 80 ? 19.858 23.995 13.299 1.00 33.38 80 ASN A C 1
ATOM 581 O O . ASN A 1 80 ? 19.044 24.580 12.584 1.00 33.52 80 ASN A O 1
ATOM 586 N N . TRP A 1 81 ? 20.132 22.701 13.161 1.00 31.64 81 TRP A N 1
ATOM 587 C CA . TRP A 1 81 ? 19.457 21.911 12.139 1.00 31.42 81 TRP A CA 1
ATOM 588 C C . TRP A 1 81 ? 18.020 21.642 12.551 1.00 30.48 81 TRP A C 1
ATOM 589 O O . TRP A 1 81 ? 17.196 21.263 11.726 1.00 31.64 81 TRP A O 1
ATOM 600 N N . ARG A 1 82 ? 17.725 21.829 13.832 1.00 30.80 82 ARG A N 1
ATOM 601 C CA . ARG A 1 82 ? 16.380 21.604 14.343 1.00 32.18 82 ARG A CA 1
ATOM 602 C C . ARG A 1 82 ? 15.548 22.861 14.119 1.00 31.59 82 ARG A C 1
ATOM 603 O O . ARG A 1 82 ? 15.982 23.967 14.443 1.00 31.74 82 ARG A O 1
ATOM 611 N N . LEU A 1 83 ? 14.357 22.684 13.559 1.00 31.29 83 LEU A N 1
ATOM 612 C CA . LEU A 1 83 ? 13.457 23.799 13.286 1.00 29.19 83 LEU A CA 1
ATOM 613 C C . LEU A 1 83 ? 12.126 23.570 13.997 1.00 29.32 83 LEU A C 1
ATOM 614 O O . LEU A 1 83 ? 11.074 23.532 13.370 1.00 29.91 83 LEU A O 1
ATOM 619 N N . LEU A 1 84 ? 12.188 23.415 15.315 1.00 28.99 84 LEU A N 1
ATOM 620 C CA . LEU A 1 84 ? 10.999 23.185 16.131 1.00 29.10 84 LEU A CA 1
ATOM 621 C C . LEU A 1 84 ? 10.152 24.461 16.222 1.00 27.87 84 LEU A C 1
ATOM 622 O O . LEU A 1 84 ? 10.664 25.561 16.030 1.00 26.07 84 LEU A O 1
ATOM 627 N N . ASP A 1 85 ? 8.861 24.308 16.506 1.00 29.08 85 ASP A N 1
ATOM 628 C CA . ASP A 1 85 ? 7.950 25.451 16.636 1.00 33.01 85 ASP A CA 1
ATOM 629 C C . ASP A 1 85 ? 7.998 26.363 15.422 1.00 34.29 85 ASP A C 1
ATOM 630 O O . ASP A 1 85 ? 7.924 27.591 15.539 1.00 37.64 85 ASP A O 1
ATOM 635 N N . THR A 1 86 ? 8.115 25.754 14.254 1.00 33.73 86 THR A N 1
ATOM 636 C CA . THR A 1 86 ? 8.200 26.491 13.010 1.00 31.35 86 THR A CA 1
ATOM 637 C C . THR A 1 86 ? 7.043 26.125 12.089 1.00 28.19 86 THR A C 1
ATOM 638 O O . THR A 1 86 ? 6.451 25.060 12.221 1.00 28.77 86 THR A O 1
ATOM 642 N N . THR A 1 87 ? 6.697 27.028 11.181 1.00 26.56 87 THR A N 1
ATOM 643 C CA . THR A 1 87 ? 5.640 26.756 10.212 1.00 24.44 87 THR A CA 1
ATOM 644 C C . THR A 1 87 ? 6.207 27.021 8.828 1.00 22.36 87 THR A C 1
ATOM 645 O O . THR A 1 87 ? 6.792 28.081 8.573 1.00 20.29 87 THR A O 1
ATOM 649 N N . LEU A 1 88 ? 6.045 26.049 7.941 1.00 20.51 88 LEU A N 1
ATOM 650 C CA . LEU A 1 88 ? 6.540 26.185 6.584 1.00 20.84 88 LEU A CA 1
ATOM 651 C C . LEU A 1 88 ? 5.398 26.414 5.602 1.00 19.27 88 LEU A C 1
ATOM 652 O O . LEU A 1 88 ? 4.428 25.643 5.568 1.00 20.40 88 LEU A O 1
ATOM 657 N N . PHE A 1 89 ? 5.507 27.486 4.825 1.00 17.61 89 PHE A N 1
ATOM 658 C CA . PHE A 1 89 ? 4.504 27.802 3.808 1.00 17.76 89 PHE A CA 1
ATOM 659 C C . PHE A 1 89 ? 5.149 27.582 2.440 1.00 16.62 89 PHE A C 1
ATOM 660 O O . PHE A 1 89 ? 6.227 28.106 2.163 1.00 15.56 89 PHE A O 1
ATOM 668 N N . VAL A 1 90 ? 4.502 26.791 1.595 1.00 15.51 90 VAL A N 1
ATOM 669 C CA . VAL A 1 90 ? 5.028 26.526 0.262 1.00 16.28 90 VAL A CA 1
ATOM 670 C C . VAL A 1 90 ? 3.861 26.544 -0.724 1.00 18.22 90 VAL A C 1
ATOM 671 O O . VAL A 1 90 ? 2.812 25.946 -0.471 1.00 18.96 90 VAL A O 1
ATOM 675 N N . THR A 1 91 ? 4.048 27.229 -1.849 1.00 20.71 91 THR A N 1
ATOM 676 C CA . THR A 1 91 ? 2.989 27.373 -2.850 1.00 20.70 91 THR A CA 1
ATOM 677 C C . THR A 1 91 ? 2.452 26.077 -3.443 1.00 22.74 91 THR A C 1
ATOM 678 O O . THR A 1 91 ? 1.281 26.004 -3.816 1.00 23.08 91 THR A O 1
ATOM 682 N N . IL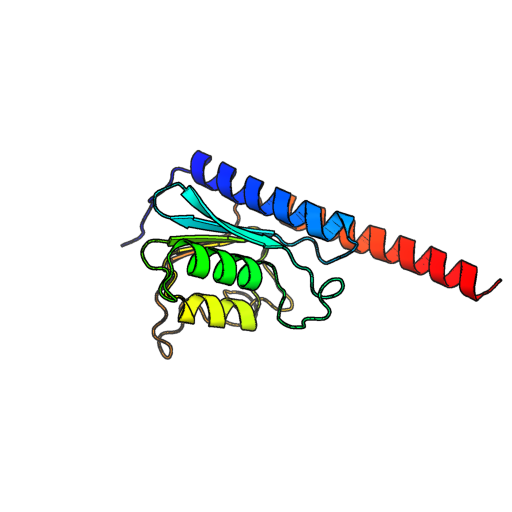E A 1 92 ? 3.301 25.059 -3.539 1.00 22.98 92 ILE A N 1
ATOM 683 C CA . ILE A 1 92 ? 2.882 23.771 -4.082 1.00 24.25 92 ILE A CA 1
ATOM 684 C C . ILE A 1 92 ? 3.265 22.653 -3.119 1.00 24.17 92 ILE A C 1
ATOM 685 O O . ILE A 1 92 ? 4.295 22.735 -2.450 1.00 24.31 92 ILE A O 1
ATOM 690 N N . GLU A 1 93 ? 2.426 21.621 -3.050 1.00 22.48 93 GLU A N 1
ATOM 691 C CA . GLU A 1 93 ? 2.668 20.465 -2.191 1.00 23.57 93 GLU A CA 1
ATOM 692 C C . GLU A 1 93 ? 4.095 19.939 -2.407 1.00 24.96 93 GLU A C 1
ATOM 693 O O . GLU A 1 93 ? 4.478 19.626 -3.534 1.00 25.27 93 GLU A O 1
ATOM 699 N N . PRO A 1 94 ? 4.894 19.833 -1.329 1.00 23.67 94 PRO A N 1
ATOM 700 C CA . PRO A 1 94 ? 6.276 19.342 -1.436 1.00 24.45 94 PRO A CA 1
ATOM 701 C C . PRO A 1 94 ? 6.427 17.958 -2.067 1.00 24.80 94 PRO A C 1
ATOM 702 O O . PRO A 1 94 ? 5.612 17.054 -1.847 1.00 24.25 94 PRO A O 1
ATOM 706 N N . CYS A 1 95 ? 7.487 17.802 -2.853 1.00 24.18 95 CYS A N 1
ATOM 707 C CA . CYS A 1 95 ? 7.774 16.531 -3.495 1.00 23.80 95 CYS A CA 1
ATOM 708 C C . CYS A 1 95 ? 8.327 15.584 -2.423 1.00 23.95 95 CYS A C 1
ATOM 709 O O . CYS A 1 95 ? 8.384 15.927 -1.237 1.00 23.51 95 CYS A O 1
ATOM 712 N N . VAL A 1 96 ? 8.734 14.396 -2.844 1.00 23.26 96 VAL A N 1
ATOM 713 C CA . VAL A 1 96 ? 9.276 13.402 -1.923 1.00 21.28 96 VAL A CA 1
ATOM 714 C C . VAL A 1 96 ? 10.557 13.870 -1.226 1.00 20.79 96 VAL A C 1
ATOM 715 O O . VAL A 1 96 ? 10.714 13.694 -0.019 1.00 20.01 96 VAL A O 1
ATOM 719 N N . MET A 1 97 ? 11.472 14.469 -1.978 1.00 20.98 97 MET A N 1
ATOM 720 C CA . MET A 1 97 ? 12.718 14.943 -1.386 1.00 21.73 97 MET A CA 1
ATOM 721 C C . MET A 1 97 ? 12.485 16.005 -0.310 1.00 22.09 97 MET A C 1
ATOM 722 O O . MET A 1 97 ? 13.017 15.916 0.798 1.00 23.36 97 MET A O 1
ATOM 727 N N . CYS A 1 98 ? 11.688 17.015 -0.640 1.00 22.68 98 CYS A N 1
ATOM 728 C CA . CYS A 1 98 ? 11.426 18.091 0.300 1.00 21.28 98 CYS A CA 1
ATOM 729 C C . CYS A 1 98 ? 10.637 17.619 1.513 1.00 20.39 98 CYS A C 1
ATOM 730 O O . CYS A 1 98 ? 10.894 18.062 2.638 1.00 19.74 98 CYS A O 1
ATOM 733 N N . SER A 1 99 ? 9.689 16.713 1.297 1.00 20.85 99 SER A N 1
ATOM 734 C CA . SER A 1 99 ? 8.908 16.176 2.405 1.00 21.96 99 SER A CA 1
ATOM 735 C C . SER A 1 99 ? 9.871 15.501 3.380 1.00 22.82 99 SER A C 1
ATOM 736 O O . SER A 1 99 ? 9.806 15.715 4.594 1.00 23.47 99 SER A O 1
ATOM 739 N N . GLY A 1 100 ? 10.769 14.682 2.839 1.00 23.18 100 GLY A N 1
ATOM 740 C CA . GLY A 1 100 ? 11.736 14.002 3.680 1.00 20.87 100 GLY A CA 1
ATOM 741 C C . GLY A 1 100 ? 12.576 15.005 4.447 1.00 20.63 100 GLY A C 1
ATOM 742 O O . GLY A 1 100 ? 12.867 14.816 5.628 1.00 21.61 100 GLY A O 1
ATOM 743 N N . ALA A 1 101 ? 12.969 16.080 3.770 1.00 21.28 101 ALA A N 1
ATOM 744 C CA . ALA A 1 101 ? 13.782 17.123 4.382 1.00 21.08 101 ALA A CA 1
ATOM 745 C C . ALA A 1 101 ? 13.003 17.809 5.507 1.00 23.05 101 ALA A C 1
ATOM 746 O O . ALA A 1 101 ? 13.540 18.066 6.579 1.00 22.37 101 ALA A O 1
ATOM 748 N N . ILE A 1 102 ? 11.733 18.102 5.249 1.00 23.15 102 ILE A N 1
ATOM 749 C CA . ILE A 1 102 ? 10.868 18.744 6.231 1.00 23.23 102 ILE A CA 1
ATOM 750 C C . ILE A 1 102 ? 10.785 17.880 7.499 1.00 24.83 102 ILE A C 1
ATOM 751 O O . ILE A 1 102 ? 10.779 18.392 8.622 1.00 21.62 102 ILE A O 1
ATOM 756 N N . GLY A 1 103 ? 10.728 16.566 7.312 1.00 24.34 103 GLY A N 1
ATOM 757 C CA . GLY A 1 103 ? 10.672 15.672 8.454 1.00 24.30 103 GLY A CA 1
ATOM 758 C C . GLY A 1 103 ? 11.977 15.685 9.237 1.00 24.07 103 GLY A C 1
ATOM 759 O O . GLY A 1 103 ? 11.981 15.657 10.466 1.00 24.74 103 GLY A O 1
ATOM 760 N N . LEU A 1 104 ? 13.094 15.733 8.522 1.00 23.63 104 LEU A N 1
ATOM 761 C CA . LEU A 1 104 ? 14.407 15.744 9.159 1.00 23.58 104 LEU A CA 1
ATOM 762 C C . LEU A 1 104 ? 14.668 17.036 9.937 1.00 25.00 104 LEU A C 1
ATOM 763 O O . LEU A 1 104 ? 15.429 17.039 10.911 1.00 23.31 104 LEU A O 1
ATOM 768 N N . ALA A 1 105 ? 14.042 18.129 9.502 1.00 23.14 105 ALA A N 1
ATOM 769 C CA . ALA A 1 105 ? 14.205 19.431 10.153 1.00 24.65 105 ALA A CA 1
ATOM 770 C C . ALA A 1 105 ? 13.318 19.551 11.387 1.00 24.84 105 ALA A C 1
ATOM 771 O O . ALA A 1 105 ? 13.429 20.507 12.160 1.00 26.16 105 ALA A O 1
ATOM 773 N N . ARG A 1 106 ? 12.437 18.574 11.557 1.00 23.10 106 ARG A N 1
ATOM 774 C CA . ARG A 1 106 ? 11.521 18.544 12.682 1.00 25.97 106 ARG A CA 1
ATOM 775 C C . ARG A 1 106 ? 10.499 19.679 12.643 1.00 24.69 106 ARG A C 1
ATOM 776 O O . ARG A 1 106 ? 10.014 20.121 13.681 1.00 23.81 106 ARG A O 1
ATOM 784 N N . ILE A 1 107 ? 10.174 20.140 11.436 1.00 24.11 107 ILE A N 1
ATOM 785 C CA . ILE A 1 107 ? 9.182 21.197 11.264 1.00 22.38 107 ILE A CA 1
ATOM 786 C C . ILE A 1 107 ? 7.826 20.557 11.561 1.00 22.44 107 ILE A C 1
ATOM 787 O O . ILE A 1 107 ? 7.398 19.634 10.871 1.00 24.01 107 ILE A O 1
ATOM 792 N N . PRO A 1 108 ? 7.129 21.052 12.590 1.00 23.71 108 PRO A N 1
ATOM 793 C CA . PRO A 1 108 ? 5.822 20.544 13.021 1.00 23.56 108 PRO A CA 1
ATOM 794 C C . PRO A 1 108 ? 4.596 21.021 12.262 1.00 24.61 108 PRO A C 1
ATOM 795 O O . PRO A 1 108 ? 3.516 20.436 12.394 1.00 25.71 108 PRO A O 1
ATOM 799 N N . HIS A 1 109 ? 4.757 22.065 11.456 1.00 23.92 109 HIS A N 1
ATOM 800 C CA . HIS A 1 109 ? 3.613 22.642 10.764 1.00 23.00 109 HIS A CA 1
ATOM 801 C C . HIS A 1 109 ? 3.908 23.031 9.313 1.00 21.20 109 HIS A C 1
ATOM 802 O O . HIS A 1 109 ? 4.811 23.821 9.043 1.00 20.86 109 HIS A O 1
ATOM 809 N N . VAL A 1 110 ? 3.139 22.476 8.384 1.00 20.44 110 VAL A N 1
ATOM 810 C CA . VAL A 1 110 ? 3.325 22.787 6.972 1.00 23.73 110 VAL A CA 1
ATOM 811 C C . VAL A 1 110 ? 2.011 23.178 6.302 1.00 23.05 110 VAL A C 1
ATOM 812 O O . VAL A 1 110 ? 0.994 22.502 6.447 1.00 24.01 110 VAL A O 1
ATOM 816 N N . ILE A 1 111 ? 2.045 24.278 5.563 1.00 23.22 111 ILE A N 1
ATOM 817 C CA . ILE A 1 111 ? 0.868 24.752 4.855 1.00 22.80 111 ILE A CA 1
ATOM 818 C C . ILE A 1 111 ? 1.226 24.961 3.389 1.00 21.99 111 ILE A C 1
ATOM 819 O O . ILE A 1 111 ? 2.143 25.716 3.077 1.00 21.75 111 ILE A O 1
ATOM 824 N N . TYR A 1 112 ? 0.537 24.270 2.486 1.00 22.18 112 TYR A N 1
ATOM 825 C CA . TYR A 1 112 ? 0.822 24.466 1.070 1.00 23.85 112 TYR A CA 1
ATOM 826 C C . TYR A 1 112 ? -0.427 24.895 0.315 1.00 24.23 112 TYR A C 1
ATOM 827 O O . TYR A 1 112 ? -1.551 24.650 0.763 1.00 23.67 112 TYR A O 1
ATOM 836 N N . GLY A 1 113 ? -0.217 25.552 -0.822 1.00 24.71 113 GLY A N 1
ATOM 837 C CA . GLY A 1 113 ? -1.322 26.028 -1.634 1.00 25.21 113 GLY A CA 1
ATOM 838 C C . GLY A 1 113 ? -1.971 24.959 -2.488 1.00 26.40 113 GLY A C 1
ATOM 839 O O . GLY A 1 113 ? -2.910 24.290 -2.053 1.00 28.50 113 GLY A O 1
ATOM 840 N N . ALA A 1 114 ? -1.474 24.796 -3.708 1.00 26.97 114 ALA A N 1
ATOM 841 C CA . ALA A 1 114 ? -2.021 23.806 -4.630 1.00 28.92 114 ALA A CA 1
ATOM 842 C C . ALA A 1 114 ? -1.318 22.462 -4.480 1.00 30.21 114 ALA A C 1
ATOM 843 O O . ALA A 1 114 ? -0.137 22.404 -4.139 1.00 30.14 114 ALA A O 1
ATOM 845 N N . SER A 1 115 ? -2.044 21.380 -4.744 1.00 31.15 115 SER A N 1
ATOM 846 C CA . SER A 1 115 ? -1.479 20.044 -4.632 1.00 32.26 115 SER A CA 1
ATOM 847 C C . SER A 1 115 ? -0.576 19.716 -5.819 1.00 33.24 115 SER A C 1
ATOM 848 O O . SER A 1 115 ? -0.645 20.357 -6.872 1.00 32.79 115 SER A O 1
ATOM 851 N N . ASN A 1 116 ? 0.276 18.714 -5.635 1.00 33.26 116 ASN A N 1
ATOM 852 C CA . ASN A 1 116 ? 1.196 18.268 -6.675 1.00 33.74 116 ASN A CA 1
ATOM 853 C C . ASN A 1 116 ? 0.814 16.827 -6.999 1.00 34.58 116 ASN A C 1
ATOM 854 O O . ASN A 1 116 ? 1.314 15.883 -6.393 1.00 33.91 116 ASN A O 1
ATOM 859 N N . GLN A 1 117 ? -0.091 16.676 -7.957 1.00 36.32 117 GLN A N 1
ATOM 860 C CA . GLN A 1 117 ? -0.593 15.369 -8.365 1.00 38.99 117 GLN A CA 1
ATOM 861 C C . GLN A 1 117 ? 0.441 14.460 -9.034 1.00 39.32 117 GLN A C 1
ATOM 862 O O . GLN A 1 117 ? 0.279 13.241 -9.051 1.00 38.51 117 GLN A O 1
ATOM 868 N N . LYS A 1 118 ? 1.504 15.045 -9.573 1.00 39.89 118 LYS A N 1
ATOM 869 C CA . LYS A 1 118 ? 2.530 14.256 -10.240 1.00 41.26 118 LYS A CA 1
ATOM 870 C C . LYS A 1 118 ? 3.716 13.855 -9.363 1.00 40.70 118 LYS A C 1
ATOM 871 O O . LYS A 1 118 ? 4.242 12.750 -9.504 1.00 40.39 118 LYS A O 1
ATOM 877 N N . PHE A 1 119 ? 4.142 14.740 -8.464 1.00 39.20 119 PHE A N 1
ATOM 878 C CA . PHE A 1 119 ? 5.284 14.438 -7.604 1.00 38.08 119 PHE A CA 1
ATOM 879 C C . PHE A 1 119 ? 5.012 14.671 -6.117 1.00 36.27 119 PHE A C 1
ATOM 880 O O . PHE A 1 119 ? 5.920 14.556 -5.297 1.00 36.25 119 PHE A O 1
ATOM 888 N N . GLY A 1 120 ? 3.767 14.991 -5.774 1.00 33.59 120 GLY A N 1
ATOM 889 C CA . GLY A 1 120 ? 3.410 15.256 -4.386 1.00 32.23 120 GLY A CA 1
ATOM 890 C C . GLY A 1 120 ? 3.731 14.166 -3.377 1.00 30.61 120 GLY A C 1
ATOM 891 O O . GLY A 1 120 ? 3.267 13.033 -3.509 1.00 30.79 120 GLY A O 1
ATOM 892 N N . GLY A 1 121 ? 4.502 14.510 -2.349 1.00 28.20 121 GLY A N 1
ATOM 893 C CA . GLY A 1 121 ? 4.862 13.526 -1.344 1.00 27.81 121 GLY A CA 1
ATOM 894 C C . GLY A 1 121 ? 4.178 13.693 0.001 1.00 28.07 121 GLY A C 1
ATOM 895 O O . GLY A 1 121 ? 4.501 12.988 0.955 1.00 28.41 121 GLY A O 1
ATOM 896 N N . VAL A 1 122 ? 3.229 14.617 0.090 1.00 27.82 122 VAL A N 1
ATOM 897 C CA . VAL A 1 122 ? 2.529 14.847 1.348 1.00 27.69 122 VAL A CA 1
ATOM 898 C C . VAL A 1 122 ? 1.146 14.206 1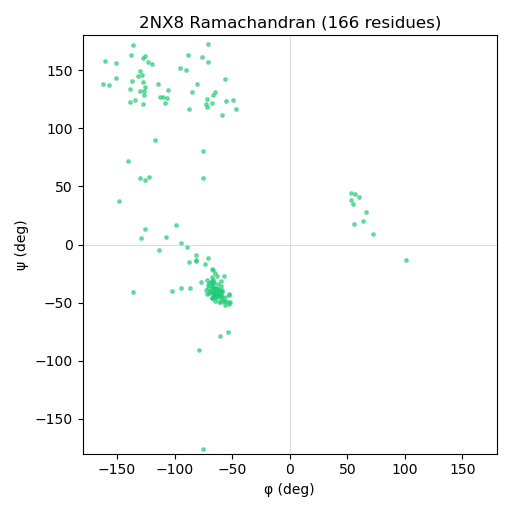.344 1.00 29.31 122 VAL A C 1
ATOM 899 O O . VAL A 1 122 ? 0.714 13.631 2.348 1.00 29.04 122 VAL A O 1
ATOM 903 N N . ASP A 1 123 ? 0.458 14.301 0.210 1.00 30.07 123 ASP A N 1
ATOM 904 C CA . ASP A 1 123 ? -0.877 13.730 0.081 1.00 32.44 123 ASP A CA 1
ATOM 905 C C . ASP A 1 123 ? -1.068 12.990 -1.232 1.00 32.50 123 ASP A C 1
ATOM 906 O O . ASP A 1 123 ? -1.670 11.924 -1.264 1.00 34.10 123 ASP A O 1
ATOM 911 N N . SER A 1 124 ? -0.550 13.558 -2.316 1.00 33.59 124 SER A N 1
ATOM 912 C CA . SER A 1 124 ? -0.725 12.966 -3.638 1.00 33.28 124 SER A CA 1
ATOM 913 C C . SER A 1 124 ? -0.168 11.564 -3.841 1.00 34.65 124 SER A C 1
ATOM 914 O O . SER A 1 124 ? -0.928 10.596 -3.835 1.00 36.71 124 SER A O 1
ATOM 917 N N . LEU A 1 125 ? 1.144 11.448 -4.032 1.00 34.50 125 LEU A N 1
ATOM 918 C CA . LEU A 1 125 ? 1.759 10.140 -4.257 1.00 34.66 125 LEU A CA 1
ATOM 919 C C . LEU A 1 125 ? 2.119 9.428 -2.966 1.00 34.34 125 LEU A C 1
ATOM 920 O O . LEU A 1 125 ? 1.996 8.212 -2.872 1.00 35.14 125 LEU A O 1
ATOM 925 N N . TYR A 1 126 ? 2.578 10.189 -1.977 1.00 34.20 126 TYR A N 1
ATOM 926 C CA . TYR A 1 126 ? 2.957 9.627 -0.682 1.00 34.26 126 TYR A CA 1
ATOM 927 C C . TYR A 1 126 ? 2.410 10.503 0.439 1.00 34.17 126 TYR A C 1
ATOM 928 O O . TYR A 1 126 ? 1.896 11.587 0.189 1.00 34.74 126 TYR A O 1
ATOM 937 N N . GLN A 1 127 ? 2.527 10.020 1.670 1.00 34.61 127 GLN A N 1
ATOM 938 C CA . GLN A 1 127 ? 2.089 10.760 2.848 1.00 35.93 127 GLN A CA 1
ATOM 939 C C . GLN A 1 127 ? 3.247 10.729 3.839 1.00 33.87 127 GLN A C 1
ATOM 940 O O . GLN A 1 127 ? 3.098 10.281 4.972 1.00 32.98 127 GLN A O 1
ATOM 946 N N . ILE A 1 128 ? 4.398 11.223 3.395 1.00 32.67 128 ILE A N 1
ATOM 947 C CA . ILE A 1 128 ? 5.616 11.240 4.202 1.00 32.52 128 ILE A CA 1
ATOM 948 C C . ILE A 1 128 ? 5.571 12.041 5.509 1.00 33.49 128 ILE A C 1
ATOM 949 O O . ILE A 1 128 ? 6.116 11.608 6.518 1.00 34.49 128 ILE A O 1
ATOM 954 N N . LEU A 1 129 ? 4.925 13.201 5.499 1.00 33.31 129 LEU A N 1
ATOM 955 C CA . LEU A 1 129 ? 4.866 14.045 6.690 1.00 31.40 129 LEU A CA 1
ATOM 956 C C . LEU A 1 129 ? 3.989 13.522 7.821 1.00 32.03 129 LEU A C 1
ATOM 957 O O . LEU A 1 129 ? 4.043 14.034 8.935 1.00 30.20 129 LEU A O 1
ATOM 962 N N . THR A 1 130 ? 3.182 12.506 7.543 1.00 34.35 130 THR A N 1
ATOM 963 C CA . THR A 1 130 ? 2.307 11.946 8.567 1.00 38.19 130 THR A CA 1
ATOM 964 C C . THR A 1 130 ? 2.517 10.444 8.719 1.00 42.11 130 THR A C 1
ATOM 965 O O . THR A 1 130 ? 1.724 9.754 9.359 1.00 41.20 130 THR A O 1
ATOM 969 N N . ASP A 1 131 ? 3.600 9.950 8.128 1.00 46.65 131 ASP A N 1
ATOM 970 C CA . ASP A 1 131 ? 3.943 8.534 8.182 1.00 50.52 131 ASP A CA 1
ATOM 971 C C . ASP A 1 131 ? 4.432 8.161 9.575 1.00 52.24 131 ASP A C 1
ATOM 972 O O . ASP A 1 131 ? 5.420 8.710 10.064 1.00 52.69 131 ASP A O 1
ATOM 977 N N . GLU A 1 132 ? 3.744 7.215 10.205 1.00 55.10 132 GLU A N 1
ATOM 978 C CA . GLU A 1 132 ? 4.103 6.763 11.545 1.00 56.79 132 GLU A CA 1
ATOM 979 C C . GLU A 1 132 ? 5.466 6.071 11.599 1.00 56.44 132 GLU A C 1
ATOM 980 O O . GLU A 1 132 ? 6.206 6.232 12.570 1.00 55.73 132 GLU A O 1
ATOM 986 N N . ARG A 1 133 ? 5.794 5.303 10.562 1.00 56.27 133 ARG A N 1
ATOM 987 C CA . ARG A 1 133 ? 7.077 4.597 10.508 1.00 55.63 133 ARG A CA 1
ATOM 988 C C . ARG A 1 133 ? 8.214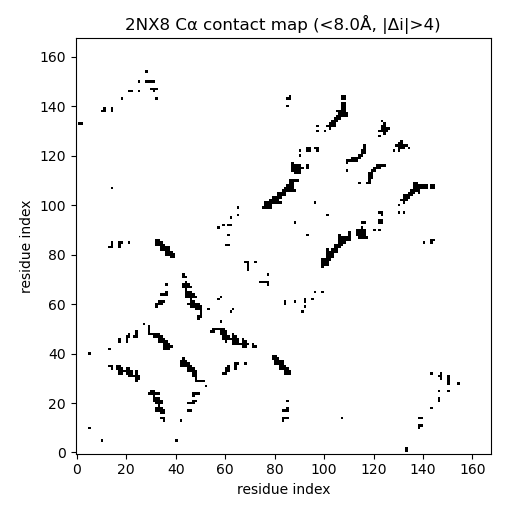 5.589 10.738 1.00 55.24 133 ARG A C 1
ATOM 989 O O . ARG A 1 133 ? 9.164 5.304 11.466 1.00 55.63 133 ARG A O 1
ATOM 997 N N . LEU A 1 134 ? 8.116 6.751 10.098 1.00 54.55 134 LEU A N 1
ATOM 998 C CA . LEU A 1 134 ? 9.134 7.784 10.240 1.00 54.13 134 LEU A CA 1
ATOM 999 C C . LEU A 1 134 ? 8.764 8.663 11.425 1.00 54.37 134 LEU A C 1
ATOM 1000 O O . LEU A 1 134 ? 9.490 9.584 11.796 1.00 53.31 134 LEU A O 1
ATOM 1005 N N . ASN A 1 135 ? 7.620 8.347 12.017 1.00 56.04 135 ASN A N 1
ATOM 1006 C CA . ASN A 1 135 ? 7.088 9.065 13.167 1.00 56.77 135 ASN A CA 1
ATOM 1007 C C . ASN A 1 135 ? 6.917 10.563 12.937 1.00 55.17 135 ASN A C 1
ATOM 1008 O O . ASN A 1 135 ? 6.807 11.331 13.892 1.00 55.40 135 ASN A O 1
ATOM 1013 N N . HIS A 1 136 ? 6.907 10.988 11.679 1.00 52.39 136 HIS A N 1
ATOM 1014 C CA . HIS A 1 136 ? 6.706 12.400 11.413 1.00 50.38 136 HIS A CA 1
ATOM 1015 C C . HIS A 1 136 ? 5.275 12.675 11.851 1.00 49.87 136 HIS A C 1
ATOM 1016 O O . HIS A 1 136 ? 4.355 11.948 11.473 1.00 51.67 136 HIS A O 1
ATOM 1023 N N . ARG A 1 137 ? 5.086 13.699 12.671 1.00 48.37 137 ARG A N 1
ATOM 1024 C CA . ARG A 1 137 ? 3.748 14.027 13.139 1.00 46.67 137 ARG A CA 1
ATOM 1025 C C . ARG A 1 137 ? 3.465 15.485 12.817 1.00 42.69 137 ARG A C 1
ATOM 1026 O O . ARG A 1 137 ? 3.134 16.284 13.690 1.00 41.13 137 ARG A O 1
ATOM 1034 N N . VAL A 1 138 ? 3.602 15.816 11.540 1.00 37.72 138 VAL A N 1
ATOM 1035 C CA . VAL A 1 138 ? 3.390 17.173 11.063 1.00 33.92 138 VAL A CA 1
ATOM 1036 C C . VAL A 1 138 ? 1.914 17.503 10.871 1.00 31.06 138 VAL A C 1
ATOM 1037 O O . VAL A 1 138 ? 1.147 16.684 10.376 1.00 30.80 138 VAL A O 1
ATOM 1041 N N . GLN A 1 139 ? 1.518 18.700 11.285 1.00 28.58 139 GLN A N 1
ATOM 1042 C CA . GLN A 1 139 ? 0.145 19.139 11.083 1.00 27.63 139 GLN A CA 1
ATOM 1043 C C . GLN A 1 139 ? 0.165 19.773 9.691 1.00 27.18 139 GLN A C 1
ATOM 1044 O O . GLN A 1 139 ? 0.853 20.771 9.467 1.00 26.56 139 GLN A O 1
ATOM 1050 N N . VAL A 1 140 ? -0.577 19.187 8.758 1.00 26.96 140 VAL A N 1
ATOM 1051 C CA . VAL A 1 140 ? -0.608 19.679 7.386 1.00 28.04 140 VAL A CA 1
ATOM 1052 C C . VAL A 1 140 ? -1.902 20.410 7.034 1.00 29.14 140 VAL A C 1
ATOM 1053 O O . VAL A 1 140 ? -2.995 19.928 7.319 1.00 29.19 140 VAL A O 1
ATOM 1057 N N . GLU A 1 141 ? -1.760 21.577 6.411 1.00 28.96 141 GLU A N 1
ATOM 1058 C CA . GLU A 1 141 ? -2.898 22.384 5.980 1.00 30.50 141 GLU A CA 1
ATOM 1059 C C . GLU A 1 141 ? -2.681 22.687 4.497 1.00 30.49 141 GLU A C 1
ATOM 1060 O O . GLU A 1 141 ? -1.558 22.946 4.071 1.00 28.79 141 GLU A O 1
ATOM 1066 N N . ARG A 1 142 ? -3.749 22.644 3.708 1.00 31.43 142 ARG A N 1
ATOM 1067 C CA . ARG A 1 142 ? -3.619 22.897 2.277 1.00 31.50 142 ARG A CA 1
ATOM 1068 C C . ARG A 1 142 ? -4.733 23.777 1.727 1.00 29.80 142 ARG A C 1
ATOM 1069 O O . ARG A 1 142 ? -5.764 23.953 2.366 1.00 31.09 142 ARG A O 1
ATOM 1077 N N . GLY A 1 143 ? -4.514 24.337 0.544 1.00 28.95 143 GLY A N 1
ATOM 1078 C CA . GLY A 1 143 ? -5.526 25.174 -0.068 1.00 28.34 143 GLY A CA 1
ATOM 1079 C C . GLY A 1 143 ? -5.311 26.668 0.048 1.00 27.98 143 GLY A C 1
ATOM 1080 O O . GLY A 1 143 ? -5.968 27.442 -0.645 1.00 31.46 143 GLY A O 1
ATOM 1081 N N . LEU A 1 144 ? -4.396 27.086 0.911 1.00 27.63 144 LEU A N 1
ATOM 1082 C CA . LEU A 1 144 ? -4.127 28.506 1.095 1.00 26.66 144 LEU A CA 1
ATOM 1083 C C . LEU A 1 144 ? -3.684 29.147 -0.224 1.00 27.45 144 LEU A C 1
ATOM 1084 O O . LEU A 1 144 ? -2.594 28.866 -0.729 1.00 27.45 144 LEU A O 1
ATOM 1089 N N . LEU A 1 145 ? -4.539 30.009 -0.770 1.00 25.47 145 LEU A N 1
ATOM 1090 C CA . LEU A 1 145 ? -4.272 30.707 -2.025 1.00 23.19 145 LEU A CA 1
ATOM 1091 C C . LEU A 1 145 ? -3.952 29.753 -3.169 1.00 22.60 145 LEU A C 1
ATOM 1092 O O . LEU A 1 145 ? -3.151 30.078 -4.039 1.00 23.46 145 LEU A O 1
ATOM 1097 N N . ALA A 1 146 ? -4.594 28.588 -3.172 1.00 23.71 146 ALA A N 1
ATOM 1098 C CA . ALA A 1 146 ? -4.358 27.571 -4.196 1.00 25.71 146 ALA A CA 1
ATOM 1099 C C . ALA A 1 146 ? -4.493 28.085 -5.625 1.00 28.14 146 ALA A C 1
ATOM 1100 O O . ALA A 1 146 ? -3.682 27.748 -6.492 1.00 28.62 146 ALA A O 1
ATOM 1102 N N . ALA A 1 147 ? -5.522 28.896 -5.866 1.00 29.34 147 ALA A N 1
ATOM 1103 C CA . ALA A 1 147 ? -5.775 29.450 -7.191 1.00 28.83 147 ALA A CA 1
ATOM 1104 C C . ALA A 1 147 ? -4.573 30.221 -7.731 1.00 28.68 147 ALA A C 1
ATOM 1105 O O . ALA A 1 147 ? -4.195 30.059 -8.895 1.00 28.34 147 ALA A O 1
ATOM 1107 N N . ASP A 1 148 ? -3.980 31.058 -6.885 1.00 27.15 148 ASP A N 1
ATOM 1108 C CA . ASP A 1 148 ? -2.824 31.857 -7.278 1.00 28.56 148 ASP A CA 1
ATOM 1109 C C . ASP A 1 148 ? -1.588 30.982 -7.473 1.00 29.44 148 ASP A C 1
ATOM 1110 O O . ASP A 1 148 ? -0.824 31.173 -8.416 1.00 30.62 148 ASP A O 1
ATOM 1115 N N . CYS A 1 149 ? -1.400 30.022 -6.574 1.00 30.05 149 CYS A N 1
ATOM 1116 C CA . CYS A 1 149 ? -0.261 29.116 -6.646 1.00 29.48 149 CYS A CA 1
ATOM 1117 C C . CYS A 1 149 ? -0.320 28.298 -7.928 1.00 30.77 149 CYS A C 1
ATOM 1118 O O . CYS A 1 149 ? 0.704 28.041 -8.556 1.00 32.63 149 CYS A O 1
ATOM 1121 N N . ALA A 1 150 ? -1.528 27.894 -8.316 1.00 31.41 150 ALA A N 1
ATOM 1122 C CA . ALA A 1 150 ? -1.721 27.105 -9.525 1.00 31.27 150 ALA A CA 1
ATOM 1123 C C . ALA A 1 150 ? -1.644 27.979 -10.772 1.00 32.29 150 ALA A C 1
ATOM 1124 O O . ALA A 1 150 ? -1.197 27.532 -11.825 1.00 32.79 150 ALA A O 1
ATOM 1126 N N . ASN A 1 151 ? -2.073 29.230 -10.636 1.00 33.48 151 ASN A N 1
ATOM 1127 C CA . ASN A 1 151 ? -2.086 30.191 -11.733 1.00 34.54 151 ASN A CA 1
ATOM 1128 C C . ASN A 1 151 ? -0.693 30.547 -12.235 1.00 33.32 151 ASN A C 1
ATOM 1129 O O . ASN A 1 151 ? -0.436 30.533 -13.443 1.00 32.46 151 ASN A O 1
ATOM 1134 N N . ILE A 1 152 ? 0.204 30.878 -11.313 1.00 30.93 152 ILE A N 1
ATOM 1135 C CA . ILE A 1 152 ? 1.561 31.237 -11.700 1.00 30.19 152 ILE A CA 1
ATOM 1136 C C . ILE A 1 152 ? 2.255 30.044 -12.356 1.00 30.19 152 ILE A C 1
ATOM 1137 O O . ILE A 1 152 ? 3.144 30.213 -13.190 1.00 29.15 152 ILE A O 1
ATOM 1142 N N . MET A 1 153 ? 1.827 28.838 -11.995 1.00 30.68 153 MET A N 1
ATOM 1143 C CA . MET A 1 153 ? 2.398 27.626 -12.570 1.00 32.10 153 MET A CA 1
ATOM 1144 C C . MET A 1 153 ? 1.921 27.526 -14.021 1.00 32.38 153 MET A C 1
ATOM 1145 O O . MET A 1 153 ? 2.689 27.190 -14.919 1.00 31.66 153 MET A O 1
ATOM 1150 N N . GLN A 1 154 ? 0.642 27.812 -14.241 1.00 31.84 154 GLN A N 1
ATOM 1151 C CA . GLN A 1 154 ? 0.075 27.762 -15.583 1.00 32.43 154 GLN A CA 1
ATOM 1152 C C . GLN A 1 154 ? 0.805 28.781 -16.466 1.00 29.69 154 GLN A C 1
ATOM 1153 O O . GLN A 1 154 ? 1.120 28.503 -17.623 1.00 29.35 154 GLN A O 1
ATOM 1159 N N . THR A 1 155 ? 1.083 29.955 -15.909 1.00 26.14 155 THR A N 1
ATOM 1160 C CA . THR A 1 155 ? 1.799 30.993 -16.638 1.00 25.47 155 THR A CA 1
ATOM 1161 C C . THR A 1 155 ? 3.159 30.446 -17.071 1.00 27.19 155 THR A C 1
ATOM 1162 O O . THR A 1 155 ? 3.588 30.632 -18.209 1.00 27.99 155 THR A O 1
ATOM 1166 N N . PHE A 1 156 ? 3.837 29.769 -16.153 1.00 26.90 156 PHE A N 1
ATOM 1167 C CA . PHE A 1 156 ? 5.139 29.184 -16.442 1.00 25.81 156 PHE A CA 1
ATOM 1168 C C . PHE A 1 156 ? 5.094 28.236 -17.641 1.00 25.58 156 PHE A C 1
ATOM 1169 O O . PHE A 1 156 ? 5.932 28.322 -18.536 1.00 24.48 156 PHE A O 1
ATOM 1177 N N . PHE A 1 157 ? 4.122 27.327 -17.651 1.00 25.57 157 PHE A N 1
ATOM 1178 C CA . PHE A 1 157 ? 3.999 26.362 -18.738 1.00 27.74 157 PHE A CA 1
ATOM 1179 C C . PHE A 1 157 ? 3.693 26.992 -20.087 1.00 27.95 157 PHE A C 1
ATOM 1180 O O . PHE A 1 157 ? 4.190 26.525 -21.117 1.00 28.24 157 PHE A O 1
ATOM 1188 N N . ARG A 1 158 ? 2.875 28.041 -20.083 1.00 28.14 158 ARG A N 1
ATOM 1189 C CA . ARG A 1 158 ? 2.527 28.736 -21.320 1.00 29.46 158 ARG A CA 1
ATOM 1190 C C . ARG A 1 158 ? 3.771 29.428 -21.850 1.00 28.75 158 ARG A C 1
ATOM 1191 O O . ARG A 1 158 ? 4.083 29.350 -23.034 1.00 29.00 158 ARG A O 1
ATOM 1199 N N . GLN A 1 159 ? 4.480 30.111 -20.959 1.00 28.74 159 GLN A N 1
ATOM 1200 C CA . GLN A 1 159 ? 5.697 30.809 -21.339 1.00 28.20 159 GLN A CA 1
ATOM 1201 C C . GLN A 1 159 ? 6.730 29.805 -21.843 1.00 29.19 159 GLN A C 1
ATOM 1202 O O . GLN A 1 159 ? 7.501 30.100 -22.756 1.00 28.12 159 GLN A O 1
ATOM 1208 N N . GLY A 1 160 ? 6.720 28.609 -21.258 1.00 29.36 160 GLY A N 1
ATOM 1209 C CA . GLY A 1 160 ? 7.650 27.572 -21.666 1.00 29.69 160 GLY A CA 1
ATOM 1210 C C . GLY A 1 160 ? 7.390 27.140 -23.095 1.00 31.71 160 GLY A C 1
ATOM 1211 O O . GLY A 1 160 ? 8.326 26.918 -23.872 1.00 30.71 160 GLY A O 1
ATOM 1212 N N . ARG A 1 161 ? 6.117 27.010 -23.453 1.00 31.38 161 ARG A N 1
ATOM 1213 C CA . ARG A 1 161 ? 5.774 26.622 -24.814 1.00 32.62 161 ARG A CA 1
ATOM 1214 C C . ARG A 1 161 ? 6.194 27.729 -25.782 1.00 32.03 161 ARG A C 1
ATOM 1215 O O . ARG A 1 161 ? 6.674 27.455 -26.877 1.00 32.14 161 ARG A O 1
ATOM 1223 N N . GLU A 1 162 ? 6.015 28.981 -25.369 1.00 31.83 162 GLU A N 1
ATOM 1224 C CA . GLU A 1 162 ? 6.376 30.114 -26.213 1.00 31.71 162 GLU A CA 1
ATOM 1225 C C . GLU A 1 162 ? 7.881 30.177 -26.440 1.00 32.12 162 GLU A C 1
ATOM 1226 O O . GLU A 1 162 ? 8.332 30.461 -27.550 1.00 31.23 162 GLU A O 1
ATOM 1232 N N . ARG A 1 163 ? 8.651 29.919 -25.384 1.00 31.38 163 ARG A N 1
ATOM 1233 C CA . ARG A 1 163 ? 10.107 29.935 -25.477 1.00 33.09 163 ARG A CA 1
ATOM 1234 C C . ARG A 1 163 ? 10.569 28.798 -26.387 1.00 34.15 163 ARG A C 1
ATOM 1235 O O . ARG A 1 163 ? 11.509 28.949 -27.162 1.00 32.31 163 ARG A O 1
ATOM 1243 N N . LYS A 1 164 ? 9.889 27.661 -26.283 1.00 34.78 164 LYS A N 1
ATOM 1244 C CA . LYS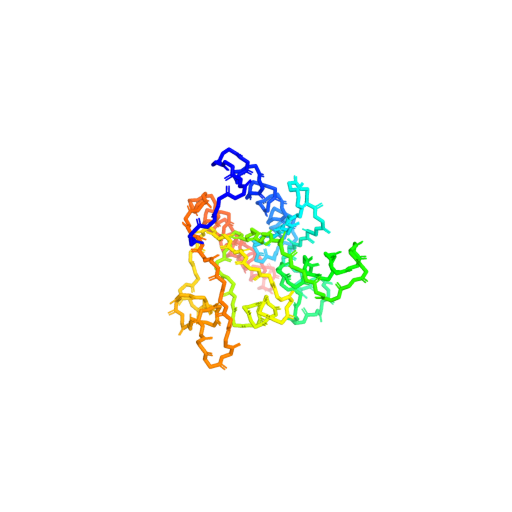 A 1 164 ? 10.203 26.482 -27.079 1.00 36.75 164 LYS A CA 1
ATOM 1245 C C . LYS A 1 164 ? 9.876 26.720 -28.554 1.00 37.88 164 LYS A C 1
ATOM 1246 O O . LYS A 1 164 ? 10.541 26.191 -29.445 1.00 37.85 164 LYS A O 1
ATOM 1252 N N . LYS A 1 165 ? 8.846 27.519 -28.806 1.00 37.87 165 LYS A N 1
ATOM 1253 C CA . LYS A 1 165 ? 8.429 27.820 -30.166 1.00 37.59 165 LYS A CA 1
ATOM 1254 C C . LYS A 1 165 ? 9.436 28.758 -30.826 1.00 37.52 165 LYS A C 1
ATOM 1255 O O . LYS A 1 165 ? 9.755 28.612 -32.006 1.00 36.43 165 LYS A O 1
ATOM 1261 N N . ILE A 1 166 ? 9.935 29.721 -30.059 1.00 36.41 166 ILE A N 1
ATOM 1262 C CA . ILE A 1 166 ? 10.918 30.663 -30.575 1.00 35.44 166 ILE A CA 1
ATOM 1263 C C . ILE A 1 166 ? 12.220 29.925 -30.881 1.00 36.06 166 ILE A C 1
ATOM 1264 O O . ILE A 1 166 ? 12.824 30.127 -31.934 1.00 34.43 166 ILE A O 1
ATOM 1269 N N . ALA A 1 167 ? 12.639 29.063 -29.960 1.00 36.21 167 ALA A N 1
ATOM 1270 C CA . ALA A 1 167 ? 13.867 28.293 -30.128 1.00 38.55 167 ALA A CA 1
ATOM 1271 C C . ALA A 1 167 ? 13.783 27.392 -31.354 1.00 39.86 167 ALA A C 1
ATOM 1272 O O . ALA A 1 167 ? 14.754 27.255 -32.100 1.00 40.65 167 ALA A O 1
ATOM 1274 N N . LYS A 1 168 ? 12.623 26.776 -31.560 1.00 40.67 168 LYS A N 1
ATOM 1275 C CA . LYS A 1 168 ? 12.435 25.898 -32.705 1.00 42.42 168 LYS A CA 1
ATOM 1276 C C . LYS A 1 168 ? 12.555 26.698 -33.997 1.00 43.74 168 LYS A C 1
ATOM 1277 O O . LYS A 1 168 ? 13.106 26.217 -34.988 1.00 42.85 168 LYS A O 1
ATOM 1283 N N . HIS A 1 169 ? 12.035 27.922 -33.974 1.00 44.78 169 HIS A N 1
ATOM 1284 C CA . HIS A 1 169 ? 12.072 28.808 -35.133 1.00 46.87 169 HIS A CA 1
ATOM 1285 C C . HIS A 1 169 ? 13.485 29.269 -35.485 1.00 48.46 169 HIS A C 1
ATOM 1286 O O . HIS A 1 169 ? 13.849 29.323 -36.657 1.00 48.87 169 HIS A O 1
ATOM 1293 N N . LEU A 1 170 ? 14.273 29.607 -34.469 1.00 50.48 170 LEU A N 1
ATOM 1294 C CA . LEU A 1 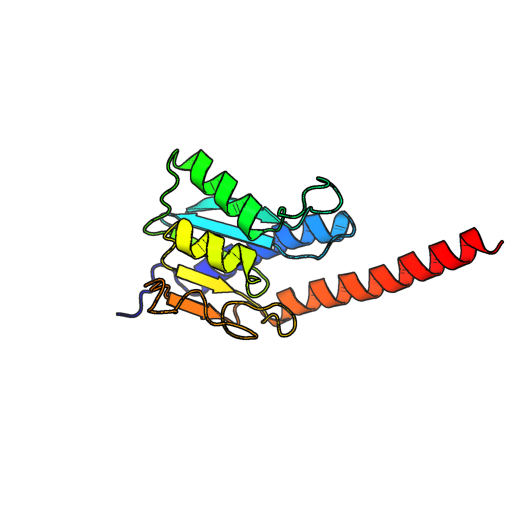170 ? 15.637 30.081 -34.681 1.00 52.92 170 LEU A CA 1
ATOM 1295 C C . LEU A 1 170 ? 16.577 28.976 -35.147 1.00 55.49 170 LEU A C 1
ATOM 1296 O O . LEU A 1 170 ? 17.487 29.223 -35.939 1.00 55.18 170 LEU A O 1
ATOM 1301 N N . ILE A 1 171 ? 16.358 27.762 -34.650 1.00 58.40 171 ILE A N 1
ATOM 1302 C CA . ILE A 1 171 ? 17.181 26.619 -35.036 1.00 61.68 171 ILE A CA 1
ATOM 1303 C C . ILE A 1 171 ? 16.931 26.296 -36.508 1.00 64.10 171 ILE A C 1
ATOM 1304 O O . ILE A 1 171 ? 17.866 26.080 -37.276 1.00 63.53 171 ILE A O 1
ATOM 1309 N N . LYS A 1 172 ? 15.658 26.265 -36.888 1.00 67.23 172 LYS A N 1
ATOM 1310 C CA . LYS A 1 172 ? 15.268 25.974 -38.260 1.00 70.44 172 LYS A CA 1
ATOM 1311 C C . LYS A 1 172 ? 15.994 26.909 -39.220 1.00 72.32 172 LYS A C 1
ATOM 1312 O O . LYS A 1 172 ? 16.938 26.506 -39.899 1.00 72.52 172 LYS A O 1
ATOM 1318 N N . GLU A 1 173 ? 15.548 28.161 -39.269 1.00 74.37 173 GLU A N 1
ATOM 1319 C CA . GLU A 1 173 ? 16.155 29.155 -40.145 1.00 76.25 173 GLU A CA 1
ATOM 1320 C C . GLU A 1 173 ? 16.119 30.545 -39.516 1.00 76.17 173 GLU A C 1
ATOM 1321 O O . GLU A 1 173 ? 15.078 31.201 -39.496 1.00 75.95 173 GLU A O 1
#

Foldseek 3Di:
DDDDLDDLVLLLVQLVVQQVQLVVQLVVLHQRKWKFKDANSHTQFIFAADCPVVVDPLRHRLVRRLVSNCVSVVHLADPRMEMEMAEADFPSSLVSCQSNLYQHYEYAAYDQPGHQCPRPHNSCVDCVSDRNHDYHYNNPNVSSVVSSVVSVVVVVVVVVVVVVVVVD